Protein AF-A0A497SI23-F1 (afdb_monomer)

Structure (mmCIF, N/CA/C/O backbone):
data_AF-A0A497SI23-F1
#
_entry.id   AF-A0A497SI23-F1
#
loop_
_atom_site.group_PDB
_atom_site.id
_atom_site.type_symbol
_atom_site.label_atom_id
_atom_site.label_alt_id
_atom_site.label_comp_id
_atom_site.label_asym_id
_atom_site.label_entity_id
_atom_site.label_seq_id
_atom_site.pdbx_PDB_ins_code
_atom_site.Cartn_x
_atom_site.Cartn_y
_atom_site.Cartn_z
_atom_site.occupancy
_atom_site.B_iso_or_equiv
_atom_site.auth_seq_id
_atom_site.auth_comp_id
_atom_site.auth_asym_id
_atom_site.auth_atom_id
_atom_site.pdbx_PDB_model_num
ATOM 1 N N . MET A 1 1 ? -5.750 -12.991 4.368 1.00 56.44 1 MET A N 1
ATOM 2 C CA . MET A 1 1 ? -6.058 -11.860 5.271 1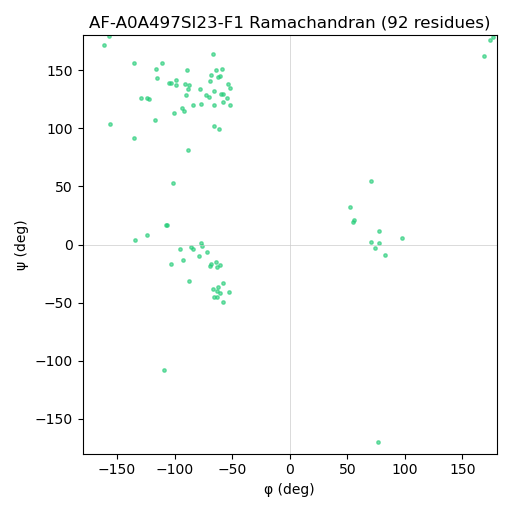.00 56.44 1 MET A CA 1
ATOM 3 C C . MET A 1 1 ? -7.347 -12.203 5.985 1.00 56.44 1 MET A C 1
ATOM 5 O O . MET A 1 1 ? -8.278 -12.619 5.312 1.00 56.44 1 MET A O 1
ATOM 9 N N . GLU A 1 2 ? -7.389 -12.112 7.312 1.00 47.88 2 GLU A N 1
ATOM 10 C CA . GLU A 1 2 ? -8.645 -12.304 8.042 1.00 47.88 2 GLU A CA 1
ATOM 11 C C . GLU A 1 2 ? -9.558 -11.089 7.819 1.00 47.88 2 GLU A C 1
ATOM 13 O O . GLU A 1 2 ? -9.112 -9.957 8.033 1.00 47.88 2 GLU A O 1
ATOM 18 N N . PRO A 1 3 ? -10.823 -11.286 7.407 1.00 51.16 3 PRO A N 1
ATOM 19 C CA . PRO A 1 3 ? -11.833 -10.242 7.479 1.00 51.16 3 PRO A CA 1
ATOM 20 C C . PRO A 1 3 ? -11.953 -9.802 8.938 1.00 51.16 3 PRO A C 1
ATOM 22 O O . PRO A 1 3 ? -12.206 -10.625 9.822 1.00 51.16 3 PRO A O 1
ATOM 25 N N . THR A 1 4 ? -11.752 -8.517 9.218 1.00 53.22 4 THR A N 1
ATOM 26 C CA . THR A 1 4 ? -11.911 -7.985 10.570 1.00 53.22 4 THR A CA 1
ATOM 27 C C . THR A 1 4 ? -13.381 -8.096 10.962 1.00 53.22 4 THR A C 1
ATOM 29 O O . THR A 1 4 ? -14.233 -7.311 10.551 1.00 53.22 4 THR A O 1
ATOM 32 N N . LYS A 1 5 ? -13.704 -9.106 11.770 1.00 49.25 5 LYS A N 1
ATOM 33 C CA . LYS A 1 5 ? -15.019 -9.255 12.391 1.00 49.25 5 LYS A CA 1
ATOM 34 C C . LYS A 1 5 ? -15.267 -8.035 13.299 1.00 49.25 5 LYS A C 1
ATOM 36 O O . LYS A 1 5 ? -14.765 -7.970 14.415 1.00 49.25 5 LYS A O 1
ATOM 41 N N . GLY A 1 6 ? -16.023 -7.057 12.799 1.00 57.78 6 GLY A N 1
ATOM 42 C CA . GLY A 1 6 ? -16.875 -6.169 13.596 1.00 57.78 6 GLY A CA 1
ATOM 43 C C . GLY A 1 6 ? -16.212 -5.127 14.505 1.00 57.78 6 GLY A C 1
ATOM 44 O O . GLY A 1 6 ? -16.590 -5.037 15.671 1.00 57.78 6 GLY A O 1
ATOM 45 N N . ARG A 1 7 ? -15.323 -4.264 13.996 1.00 64.31 7 ARG A N 1
ATOM 46 C CA . ARG A 1 7 ? -15.117 -2.947 14.636 1.00 64.31 7 ARG A CA 1
ATOM 47 C C . ARG A 1 7 ? -16.039 -1.922 13.985 1.00 64.31 7 ARG A C 1
ATOM 49 O O . ARG A 1 7 ? -15.909 -1.655 12.796 1.00 64.31 7 ARG A O 1
ATOM 56 N N . LYS A 1 8 ? -16.988 -1.388 14.761 1.00 84.69 8 LYS A N 1
ATOM 57 C CA . LYS A 1 8 ? -17.862 -0.290 14.329 1.00 84.69 8 LYS A CA 1
ATOM 58 C C . LYS A 1 8 ? -17.086 1.027 14.403 1.00 84.69 8 LYS A C 1
ATOM 60 O O . LYS A 1 8 ? -16.428 1.300 15.400 1.00 84.69 8 LYS A O 1
ATOM 65 N N . GLY A 1 9 ? -17.191 1.830 13.356 1.00 93.25 9 GLY A N 1
ATOM 66 C CA . GLY A 1 9 ? -16.516 3.115 13.195 1.00 93.25 9 GLY A CA 1
ATOM 67 C C . GLY A 1 9 ? -16.807 3.736 11.821 1.00 93.25 9 GLY A C 1
ATOM 68 O O . GLY A 1 9 ? -17.512 3.123 11.013 1.00 93.25 9 GLY A O 1
ATOM 69 N N . PRO A 1 10 ? -16.284 4.938 11.534 1.00 96.56 10 PRO A N 1
ATOM 70 C CA . PRO A 1 10 ? -16.609 5.684 10.315 1.00 96.56 10 PRO A CA 1
ATOM 71 C C . PRO A 1 10 ? -16.172 4.996 9.010 1.00 96.56 10 PRO A C 1
ATOM 73 O O . PRO A 1 10 ? -16.653 5.370 7.949 1.00 96.56 10 PRO A O 1
ATOM 76 N N . LEU A 1 11 ? -15.294 3.989 9.071 1.00 96.00 11 LEU A N 1
ATOM 77 C CA . LEU A 1 11 ? -14.841 3.203 7.917 1.00 96.00 11 LEU A CA 1
ATOM 78 C C . LEU A 1 11 ? -15.415 1.776 7.899 1.00 96.00 11 LEU A C 1
ATOM 80 O O . LEU A 1 11 ? -14.898 0.908 7.199 1.00 96.00 11 LEU A O 1
ATOM 84 N N . SER A 1 12 ? -16.477 1.508 8.665 1.00 94.75 12 SER A N 1
ATOM 85 C CA . SER A 1 12 ? -17.131 0.191 8.660 1.00 94.75 12 SER A CA 1
ATOM 86 C C . SER A 1 12 ? -17.642 -0.156 7.263 1.00 94.75 12 SER A C 1
ATOM 88 O O . SER A 1 12 ? -18.355 0.633 6.652 1.00 94.75 12 SER A O 1
ATOM 90 N N . GLY A 1 13 ? -17.301 -1.348 6.769 1.00 92.19 13 GLY A N 1
ATOM 91 C CA . GLY A 1 13 ? -17.683 -1.793 5.422 1.00 92.19 13 GLY A CA 1
ATOM 92 C C . GLY A 1 13 ? -16.842 -1.190 4.291 1.00 92.19 13 GLY A C 1
ATOM 93 O O . GLY A 1 13 ? -17.076 -1.512 3.131 1.00 92.19 13 GLY A O 1
ATOM 94 N N . VAL A 1 14 ? -15.846 -0.356 4.608 1.00 95.50 14 VAL A N 1
ATOM 95 C CA . VAL A 1 14 ? -14.931 0.220 3.619 1.00 95.50 14 VAL A CA 1
ATOM 96 C C . VAL A 1 14 ? -13.718 -0.690 3.444 1.00 95.50 14 VAL A C 1
ATOM 98 O O . VAL A 1 14 ? -13.040 -1.051 4.413 1.00 95.50 14 VAL A O 1
ATOM 101 N N . TYR A 1 15 ? -13.420 -1.030 2.192 1.00 95.94 15 TYR A N 1
ATOM 102 C CA . TYR A 1 15 ? -12.192 -1.719 1.814 1.00 95.94 15 TYR A CA 1
ATOM 103 C C . TYR A 1 15 ? -11.074 -0.719 1.534 1.00 95.94 15 TYR A C 1
ATOM 105 O O . TYR A 1 15 ? -11.275 0.271 0.833 1.00 95.94 15 TYR A O 1
ATOM 113 N N . VAL A 1 16 ? -9.887 -0.988 2.074 1.00 96.88 16 VAL A N 1
ATOM 114 C CA . VAL A 1 16 ? -8.712 -0.126 1.925 1.00 96.88 16 VAL A CA 1
ATOM 115 C C . VAL A 1 16 ? -7.524 -0.960 1.465 1.00 96.88 16 VAL A C 1
ATOM 117 O O . VAL A 1 16 ? -7.154 -1.955 2.092 1.00 96.88 16 VAL A O 1
ATOM 120 N N . SER A 1 17 ? -6.900 -0.548 0.370 1.00 97.75 17 SER A N 1
ATOM 121 C CA . SER A 1 17 ? -5.586 -1.035 -0.038 1.00 97.75 17 SER A CA 1
ATOM 122 C C . SER A 1 17 ? -4.483 -0.171 0.578 1.00 97.75 17 SER A C 1
ATOM 124 O O . SER A 1 17 ? -4.683 1.018 0.823 1.00 97.75 17 SER A O 1
ATOM 126 N N . VAL A 1 18 ? -3.311 -0.751 0.835 1.00 98.50 18 VAL A N 1
ATOM 127 C CA . VAL A 1 18 ? -2.209 -0.066 1.532 1.00 98.50 18 VAL A CA 1
ATOM 128 C C . VAL A 1 18 ? -0.946 -0.086 0.673 1.00 98.50 18 VAL A C 1
ATOM 130 O O . VAL A 1 18 ? -0.495 -1.163 0.290 1.00 98.50 18 VAL A O 1
ATOM 133 N N . LYS A 1 19 ? -0.342 1.080 0.408 1.00 98.38 19 LYS A N 1
ATOM 134 C CA . LYS A 1 19 ? 0.946 1.180 -0.306 1.00 98.38 19 LYS A CA 1
ATOM 135 C C . LYS A 1 19 ? 1.990 0.273 0.340 1.00 98.38 19 LYS A C 1
ATOM 137 O O . LYS A 1 19 ? 2.094 0.229 1.566 1.00 98.38 19 LYS A O 1
ATOM 142 N N . ASP A 1 20 ? 2.744 -0.478 -0.460 1.00 98.31 20 ASP A N 1
ATOM 143 C CA . ASP A 1 20 ? 3.502 -1.625 0.048 1.00 98.31 20 ASP A CA 1
ATOM 144 C C . ASP A 1 20 ? 4.604 -1.281 1.080 1.00 98.31 20 ASP A C 1
ATOM 146 O O . ASP A 1 20 ? 4.972 -2.125 1.896 1.00 98.31 20 ASP A O 1
ATOM 150 N N . CYS A 1 21 ? 5.048 -0.022 1.141 1.00 98.00 21 CYS A N 1
ATOM 151 C CA . CYS A 1 21 ? 6.033 0.485 2.104 1.00 98.00 21 CYS A CA 1
ATOM 152 C C . CYS A 1 21 ? 5.427 0.756 3.491 1.00 98.00 21 CYS A C 1
ATOM 154 O O . CYS A 1 21 ? 6.151 0.980 4.459 1.00 98.00 21 CYS 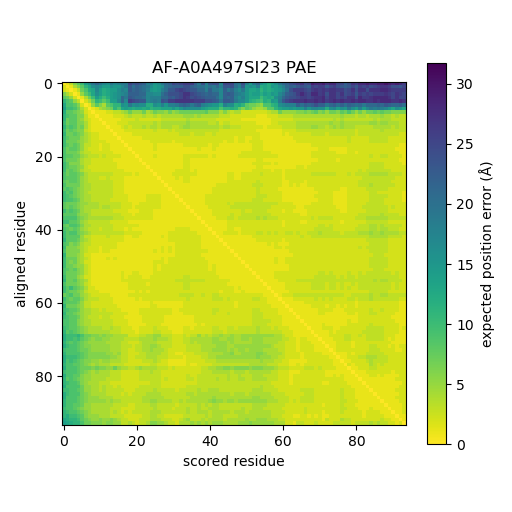A O 1
ATOM 156 N N . ILE A 1 22 ? 4.100 0.715 3.614 1.00 98.69 22 ILE A N 1
ATOM 157 C CA . ILE A 1 22 ? 3.389 0.879 4.876 1.00 98.69 22 ILE A CA 1
ATOM 158 C C . ILE A 1 22 ? 3.148 -0.511 5.478 1.00 98.69 22 ILE A C 1
ATOM 160 O O . ILE A 1 22 ? 2.440 -1.350 4.914 1.00 98.69 22 ILE A O 1
ATOM 164 N N . CYS A 1 23 ? 3.738 -0.744 6.651 1.00 98.62 23 CYS A N 1
ATOM 165 C CA . CYS A 1 23 ? 3.683 -2.030 7.338 1.00 98.62 23 CYS A CA 1
ATOM 166 C C . CYS A 1 23 ? 2.264 -2.396 7.790 1.00 98.62 23 CYS A C 1
ATOM 168 O O . CYS A 1 23 ? 1.581 -1.618 8.463 1.00 98.62 23 CYS A O 1
ATOM 170 N N . VAL A 1 24 ? 1.867 -3.629 7.486 1.00 98.38 24 VAL A N 1
ATOM 171 C CA . VAL A 1 24 ? 0.666 -4.283 8.014 1.00 98.38 24 VAL A CA 1
ATOM 172 C C . VAL A 1 24 ? 1.122 -5.569 8.701 1.00 98.38 24 VAL A C 1
ATOM 174 O O . VAL A 1 24 ? 1.788 -6.398 8.079 1.00 98.38 24 VAL A O 1
ATOM 177 N N . LYS A 1 25 ? 0.771 -5.752 9.976 1.00 98.19 25 LYS A N 1
ATOM 178 C CA . LYS A 1 25 ? 1.228 -6.883 10.792 1.00 98.19 25 LYS A CA 1
ATOM 179 C C . LYS A 1 25 ? 0.909 -8.216 10.110 1.00 98.19 25 LYS A C 1
ATOM 181 O O . LYS A 1 25 ? -0.243 -8.479 9.770 1.00 98.19 25 LYS A O 1
ATOM 186 N N . GLY A 1 26 ? 1.927 -9.061 9.941 1.00 97.44 26 GLY A N 1
ATOM 187 C CA . GLY A 1 26 ? 1.813 -10.405 9.358 1.00 97.44 26 GLY A CA 1
ATOM 188 C C . GLY A 1 26 ? 1.608 -10.456 7.836 1.00 97.44 26 GLY A C 1
ATOM 189 O O . GLY A 1 26 ? 1.599 -11.545 7.256 1.00 97.44 26 GLY A O 1
ATOM 190 N N . VAL A 1 27 ? 1.479 -9.309 7.167 1.00 97.69 27 VAL A N 1
ATOM 191 C CA . VAL A 1 27 ? 1.310 -9.196 5.712 1.00 97.69 27 VAL A CA 1
ATOM 192 C C . VAL A 1 27 ? 2.626 -8.734 5.099 1.00 97.69 27 VAL A C 1
ATOM 194 O O . VAL A 1 27 ? 3.283 -7.854 5.648 1.00 97.69 27 VAL A O 1
ATOM 197 N N . GLN A 1 28 ? 3.008 -9.310 3.957 1.00 97.94 28 GLN A N 1
ATOM 198 C CA . GLN A 1 28 ? 4.249 -8.928 3.287 1.00 97.94 28 GLN A CA 1
ATOM 199 C C . GLN A 1 28 ? 4.320 -7.412 3.052 1.00 97.94 28 GLN A C 1
ATOM 201 O O . GLN A 1 28 ? 3.319 -6.777 2.714 1.00 97.94 28 GLN A O 1
ATOM 206 N N . SER A 1 29 ? 5.491 -6.830 3.291 1.00 98.12 29 SER A N 1
ATOM 207 C CA . SER A 1 29 ? 5.780 -5.423 3.008 1.00 98.12 29 SER A CA 1
ATOM 208 C C . SER A 1 29 ? 7.146 -5.333 2.343 1.00 98.12 29 SER A C 1
ATOM 210 O O . SER A 1 29 ? 8.160 -5.277 3.026 1.00 98.12 29 SER A O 1
ATOM 212 N N . ALA A 1 30 ? 7.167 -5.379 1.014 1.00 98.25 30 ALA A N 1
ATOM 213 C CA . ALA A 1 30 ? 8.396 -5.496 0.233 1.00 98.25 30 ALA A CA 1
ATOM 214 C C . ALA A 1 30 ? 8.936 -4.136 -0.252 1.00 98.25 30 ALA A C 1
ATOM 216 O O . ALA A 1 30 ? 9.992 -4.062 -0.869 1.00 98.25 30 ALA A O 1
ATOM 217 N N . ALA A 1 31 ? 8.211 -3.044 0.010 1.00 98.06 31 ALA A N 1
ATOM 218 C CA . ALA A 1 31 ? 8.513 -1.715 -0.519 1.00 98.06 31 ALA A CA 1
ATOM 219 C C . ALA A 1 31 ? 8.688 -1.702 -2.055 1.00 98.06 31 ALA A C 1
ATOM 221 O O . ALA A 1 31 ? 9.490 -0.938 -2.581 1.00 98.06 31 ALA A O 1
ATOM 222 N N . GLY A 1 32 ? 7.960 -2.569 -2.769 1.00 97.56 32 GLY A N 1
ATOM 223 C CA . GLY A 1 32 ? 8.120 -2.743 -4.216 1.00 97.56 32 GLY A CA 1
ATOM 224 C C . GLY A 1 32 ? 9.427 -3.423 -4.646 1.00 97.56 32 GLY A C 1
ATOM 225 O O . GLY A 1 32 ? 9.611 -3.587 -5.844 1.00 97.56 32 GLY A O 1
ATOM 226 N N . SER A 1 33 ? 10.299 -3.845 -3.717 1.00 98.12 33 SER A N 1
ATOM 227 C CA . SER A 1 33 ? 11.615 -4.428 -4.006 1.00 98.12 33 SER A CA 1
ATOM 228 C C . SER A 1 33 ? 11.749 -5.885 -3.578 1.00 98.12 33 SER A C 1
ATOM 230 O O . SER A 1 33 ? 11.300 -6.290 -2.503 1.00 98.12 33 SE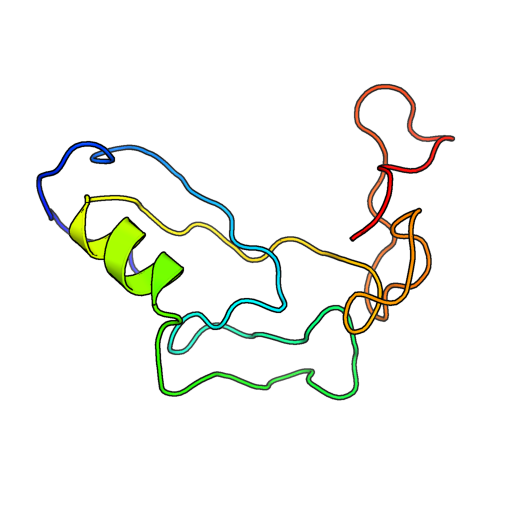R A O 1
ATOM 232 N N . ARG A 1 34 ? 12.463 -6.678 -4.384 1.00 97.94 34 ARG A N 1
ATOM 233 C CA . ARG A 1 34 ? 12.765 -8.081 -4.053 1.00 97.94 34 ARG A CA 1
ATOM 234 C C . ARG A 1 34 ? 13.723 -8.247 -2.877 1.00 97.94 34 ARG A C 1
ATOM 236 O O . ARG A 1 34 ? 13.752 -9.314 -2.275 1.00 97.94 34 ARG A O 1
ATOM 243 N N . ILE A 1 35 ? 14.448 -7.196 -2.4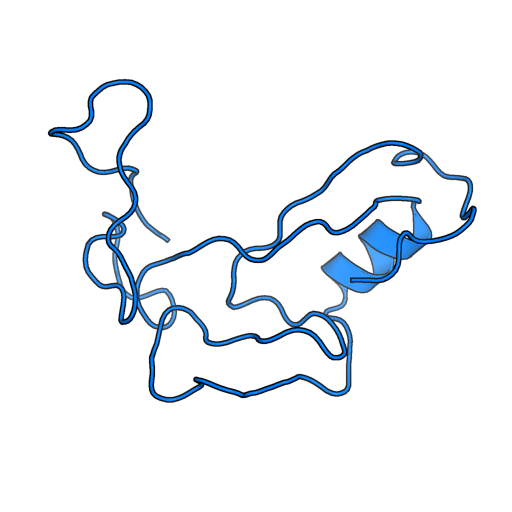86 1.00 98.25 35 ILE A N 1
ATOM 244 C CA . ILE A 1 35 ? 15.306 -7.213 -1.288 1.00 98.25 35 ILE A CA 1
ATOM 245 C C . ILE A 1 35 ? 14.495 -7.537 -0.022 1.00 98.25 35 ILE A C 1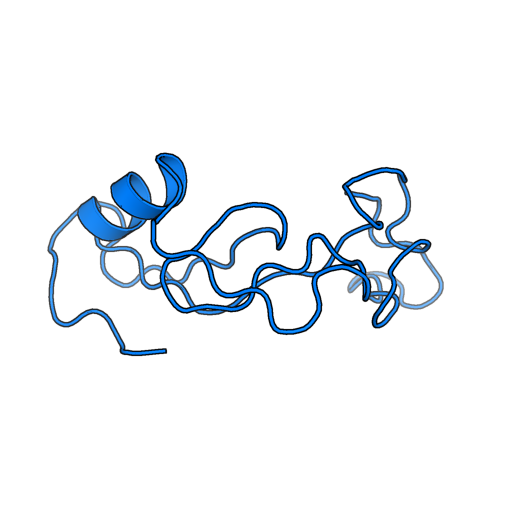
ATOM 247 O O . ILE A 1 35 ? 15.006 -8.179 0.893 1.00 98.25 35 ILE A O 1
ATOM 251 N N . LEU A 1 36 ? 13.229 -7.111 0.030 1.00 98.25 36 LEU A N 1
ATOM 252 C CA . LEU A 1 36 ? 12.319 -7.347 1.153 1.00 98.25 36 LEU A CA 1
ATOM 253 C C . LEU A 1 36 ? 11.243 -8.401 0.835 1.00 98.25 36 LEU A C 1
ATOM 255 O O . LEU A 1 36 ? 10.231 -8.493 1.538 1.00 98.25 36 LEU A O 1
ATOM 259 N N . GLU A 1 37 ? 11.430 -9.206 -0.213 1.00 97.94 37 GLU A N 1
ATOM 260 C CA . GLU A 1 37 ? 10.523 -10.312 -0.515 1.00 97.94 37 GLU A CA 1
ATOM 261 C C . GLU A 1 37 ? 10.452 -11.280 0.681 1.00 97.94 37 GLU A C 1
ATOM 263 O O . GLU A 1 37 ? 11.461 -11.670 1.265 1.00 97.94 37 GLU A O 1
ATOM 268 N N . GLY A 1 38 ? 9.235 -11.620 1.114 1.00 97.69 38 GLY A N 1
ATOM 269 C CA . GLY A 1 38 ? 9.000 -12.433 2.309 1.00 97.69 38 GLY A CA 1
ATOM 270 C C . GLY A 1 38 ? 9.026 -11.682 3.648 1.00 97.69 38 GLY A C 1
ATOM 271 O O . GLY A 1 38 ? 8.602 -12.259 4.654 1.00 97.69 38 GLY A O 1
ATOM 272 N N . TYR A 1 39 ? 9.430 -10.405 3.702 1.00 98.38 39 TYR A N 1
ATOM 273 C CA . TYR A 1 39 ? 9.412 -9.640 4.954 1.00 98.38 39 TYR A CA 1
ATOM 274 C C . TYR A 1 39 ? 7.980 -9.420 5.457 1.00 98.38 39 TYR A C 1
ATOM 276 O O . TYR A 1 39 ? 7.152 -8.790 4.795 1.00 98.38 39 TYR A O 1
ATOM 284 N N . ARG A 1 40 ? 7.689 -9.919 6.664 1.00 98.31 40 ARG A N 1
ATOM 285 C CA . ARG A 1 40 ? 6.391 -9.787 7.344 1.00 98.31 40 ARG A CA 1
ATOM 286 C C . ARG A 1 40 ? 6.567 -8.998 8.645 1.00 98.31 40 ARG A C 1
ATOM 288 O O . ARG A 1 40 ? 7.099 -9.550 9.609 1.00 98.31 40 ARG A O 1
ATOM 295 N N . PRO A 1 41 ? 6.108 -7.736 8.712 1.00 97.88 41 PRO A N 1
ATOM 296 C CA . PRO A 1 41 ? 6.235 -6.912 9.907 1.00 97.88 41 PRO A CA 1
ATOM 297 C C . PRO A 1 41 ? 5.524 -7.525 11.117 1.00 97.88 41 PRO A C 1
ATOM 299 O O . PRO A 1 41 ? 4.429 -8.085 11.006 1.00 97.88 41 PRO A O 1
ATOM 302 N N . THR A 1 42 ? 6.103 -7.345 12.302 1.00 98.12 42 THR A N 1
ATOM 303 C CA . THR A 1 42 ? 5.502 -7.750 13.587 1.00 98.12 42 THR A CA 1
ATOM 304 C C . THR A 1 42 ? 4.530 -6.706 14.150 1.00 98.12 42 THR A C 1
ATOM 306 O O . THR A 1 42 ? 3.860 -6.961 15.156 1.00 98.12 42 THR A O 1
ATOM 309 N N . PHE A 1 43 ? 4.395 -5.559 13.480 1.00 98.19 43 PHE A N 1
ATOM 310 C CA . PHE A 1 43 ? 3.575 -4.421 13.887 1.00 98.19 43 PHE A CA 1
ATOM 311 C C . PHE A 1 43 ? 2.751 -3.857 12.720 1.00 98.19 43 PHE A C 1
ATOM 313 O O . PHE A 1 43 ? 3.101 -4.011 11.551 1.00 98.19 43 PHE A O 1
ATOM 320 N N . ASP A 1 44 ? 1.649 -3.187 13.057 1.00 98.50 44 ASP A N 1
ATOM 321 C CA . ASP A 1 44 ? 0.927 -2.317 12.127 1.00 98.50 44 ASP A CA 1
ATOM 322 C C . ASP A 1 44 ? 1.537 -0.914 12.180 1.00 98.50 44 ASP A C 1
ATOM 324 O O . ASP A 1 44 ? 1.770 -0.379 13.267 1.00 98.50 44 ASP A O 1
ATOM 328 N N . ALA A 1 45 ? 1.731 -0.276 11.025 1.00 98.69 45 ALA A N 1
ATOM 329 C CA . ALA A 1 45 ? 2.015 1.154 10.984 1.00 98.69 45 ALA A CA 1
ATOM 330 C C . ALA A 1 45 ? 0.870 1.946 11.645 1.00 98.69 45 ALA A C 1
ATOM 332 O O . ALA A 1 45 ? -0.296 1.545 11.592 1.00 98.69 45 ALA A O 1
ATOM 333 N N . THR A 1 46 ? 1.172 3.112 12.222 1.00 98.75 46 THR A N 1
ATOM 334 C CA . THR A 1 46 ? 0.182 3.930 12.950 1.00 98.75 46 THR A CA 1
ATOM 335 C C . THR A 1 46 ? -1.081 4.216 12.132 1.00 98.75 46 THR A C 1
ATOM 337 O O . THR A 1 46 ? -2.185 4.131 12.666 1.00 98.75 46 THR A O 1
ATOM 340 N N . VAL A 1 47 ? -0.941 4.515 10.837 1.00 98.44 47 VAL A N 1
ATOM 341 C CA . VAL A 1 47 ? -2.081 4.771 9.936 1.00 98.44 47 VAL A CA 1
ATOM 342 C C . VAL A 1 47 ? -2.934 3.523 9.701 1.00 98.44 47 VAL A C 1
ATOM 344 O O . VAL A 1 47 ? -4.158 3.611 9.718 1.00 98.44 47 VAL A O 1
ATOM 347 N N . VAL A 1 48 ? -2.307 2.348 9.582 1.00 98.31 48 VAL A N 1
ATOM 348 C CA . VAL A 1 48 ? -3.000 1.059 9.433 1.00 98.31 48 VAL A CA 1
ATOM 349 C C . VAL A 1 48 ? -3.773 0.730 10.703 1.00 98.31 48 VAL A C 1
ATOM 351 O O . VAL A 1 48 ? -4.945 0.365 10.633 1.00 98.31 48 VAL A O 1
ATOM 354 N N . ARG A 1 49 ? -3.147 0.910 11.871 1.00 97.81 49 ARG A N 1
ATOM 355 C CA . ARG A 1 49 ? -3.806 0.715 13.164 1.00 97.81 49 ARG A CA 1
ATOM 356 C C . ARG A 1 49 ? -5.040 1.612 13.296 1.00 97.81 49 ARG A C 1
ATOM 358 O O . ARG A 1 49 ? -6.115 1.101 13.594 1.00 97.81 49 ARG A O 1
ATOM 365 N N . LYS A 1 50 ? -4.910 2.913 13.006 1.00 97.56 50 LYS A N 1
ATOM 366 C CA . LYS A 1 50 ? -6.030 3.872 13.041 1.00 97.56 50 LYS A CA 1
ATOM 367 C C . LYS A 1 50 ? -7.150 3.499 12.063 1.00 97.56 50 LYS A C 1
ATOM 369 O O . LYS A 1 50 ? -8.317 3.554 12.432 1.00 97.56 50 LYS A O 1
ATOM 374 N N . ALA A 1 51 ? -6.814 3.072 10.844 1.00 97.12 51 ALA A N 1
ATOM 375 C CA . ALA A 1 51 ? -7.806 2.631 9.862 1.00 97.12 51 ALA A CA 1
ATOM 376 C C . ALA A 1 51 ? -8.578 1.389 10.346 1.00 97.12 51 ALA A C 1
ATOM 378 O O . ALA A 1 51 ? -9.808 1.364 10.289 1.00 97.12 51 ALA A O 1
ATOM 379 N N . LYS A 1 52 ? -7.876 0.389 10.896 1.00 95.75 52 LYS A N 1
ATOM 380 C CA . LYS A 1 52 ? -8.492 -0.809 11.496 1.00 95.75 52 LYS A CA 1
ATOM 381 C C . LYS A 1 52 ? -9.356 -0.469 12.717 1.00 95.75 52 LYS A C 1
ATOM 383 O O . LYS A 1 52 ? -10.419 -1.054 12.898 1.00 95.75 52 LYS A O 1
ATOM 388 N N . GLU A 1 53 ? -8.916 0.457 13.571 1.00 96.06 53 GLU A N 1
ATOM 389 C CA . GLU A 1 53 ? -9.698 0.976 14.708 1.00 96.06 53 GLU A CA 1
ATOM 390 C C . GLU A 1 53 ? -10.976 1.689 14.248 1.00 96.06 53 GLU A C 1
ATOM 392 O O . GLU A 1 53 ? -12.019 1.513 14.870 1.00 96.06 53 GLU A O 1
ATOM 397 N N . ALA A 1 54 ? -10.927 2.405 13.122 1.00 96.50 54 ALA A N 1
ATOM 398 C CA . ALA A 1 54 ? -12.081 3.053 12.503 1.00 96.50 54 ALA A CA 1
ATOM 399 C C . ALA A 1 54 ? -13.025 2.092 11.748 1.00 96.50 54 ALA A C 1
ATOM 401 O O . ALA A 1 54 ? -14.043 2.544 11.225 1.00 96.50 54 ALA A O 1
ATOM 402 N N . GLY A 1 55 ? -12.717 0.791 11.687 1.00 95.81 55 GLY A N 1
ATOM 403 C CA . GLY A 1 55 ? -13.569 -0.236 11.075 1.00 95.81 55 GLY A CA 1
ATOM 404 C C . GLY A 1 55 ? -13.218 -0.626 9.635 1.00 95.81 55 GLY A C 1
ATOM 405 O O . GLY A 1 55 ? -13.940 -1.428 9.043 1.00 95.81 55 GLY A O 1
ATOM 406 N N . ALA A 1 56 ? -12.119 -0.112 9.073 1.00 96.56 56 ALA A N 1
ATOM 407 C CA . ALA A 1 56 ? -11.705 -0.450 7.712 1.00 96.56 56 ALA A CA 1
ATOM 408 C C . ALA A 1 56 ? -11.243 -1.912 7.585 1.00 96.56 56 ALA A C 1
ATOM 410 O O . ALA A 1 56 ? -10.593 -2.466 8.480 1.00 96.56 56 ALA A O 1
ATOM 411 N N . SER A 1 57 ? -11.512 -2.511 6.425 1.00 95.00 57 SER A N 1
ATOM 412 C CA . SER A 1 57 ? -10.997 -3.825 6.030 1.00 95.00 57 SER A CA 1
ATOM 413 C C . SER A 1 57 ? -9.814 -3.661 5.078 1.00 95.00 57 SER A C 1
ATOM 415 O O . SER A 1 57 ? -9.979 -3.192 3.953 1.00 95.00 57 SER A O 1
ATOM 417 N N . ILE A 1 58 ? -8.612 -4.051 5.515 1.00 96.50 58 ILE A N 1
ATOM 418 C CA . ILE A 1 58 ? -7.423 -4.020 4.652 1.00 96.50 58 ILE A CA 1
ATOM 419 C C . ILE A 1 58 ? -7.470 -5.210 3.689 1.00 96.50 58 ILE A C 1
ATOM 421 O O . ILE A 1 58 ? -7.492 -6.350 4.149 1.00 96.50 58 ILE A O 1
ATOM 425 N N . ILE A 1 59 ? -7.474 -4.948 2.379 1.00 96.25 59 ILE A N 1
ATOM 426 C CA . ILE A 1 59 ? -7.657 -5.991 1.347 1.00 96.25 59 ILE A CA 1
ATOM 427 C C . ILE A 1 59 ? -6.374 -6.417 0.637 1.00 96.25 59 ILE A C 1
ATOM 429 O O . ILE A 1 59 ? -6.345 -7.467 0.003 1.00 96.25 59 ILE A O 1
ATOM 433 N N . GLY A 1 60 ? -5.307 -5.626 0.727 1.00 95.69 60 GLY A N 1
ATOM 434 C CA . GLY A 1 60 ? -4.090 -5.915 -0.018 1.00 95.69 60 GLY A CA 1
ATOM 435 C C . GLY A 1 60 ? -3.036 -4.828 0.089 1.00 95.69 60 GLY A C 1
ATOM 436 O O . GLY A 1 60 ? -3.255 -3.772 0.6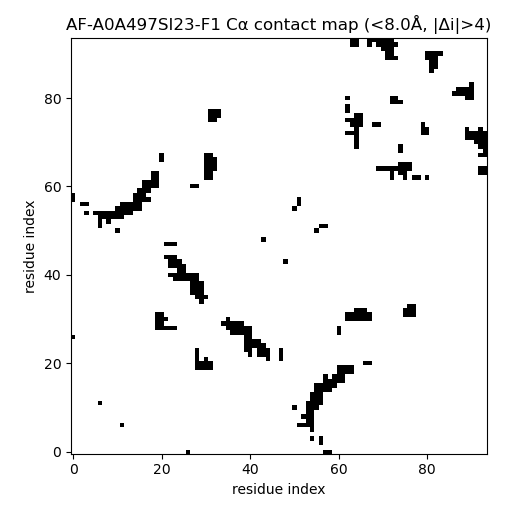95 1.00 95.69 60 GLY A O 1
ATOM 437 N N . LYS A 1 61 ? -1.888 -5.116 -0.522 1.00 97.94 61 LYS A N 1
ATOM 438 C CA . LYS A 1 61 ? -0.789 -4.173 -0.707 1.00 97.94 61 LYS A CA 1
ATOM 439 C C . LYS A 1 61 ? -0.795 -3.683 -2.153 1.00 97.94 61 LYS A C 1
ATOM 441 O O . LYS A 1 61 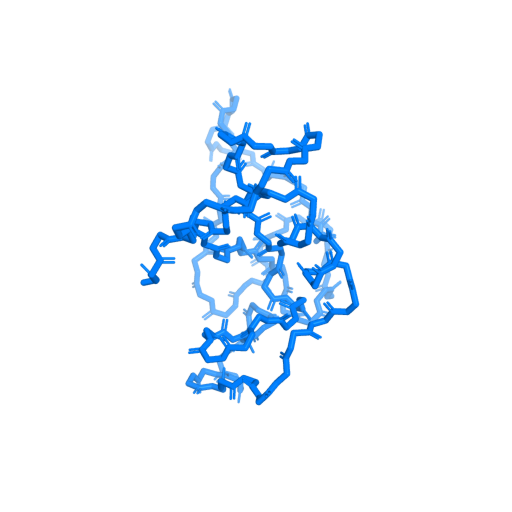? -1.031 -4.487 -3.050 1.00 97.94 61 LYS A O 1
ATOM 446 N N . THR A 1 62 ? -0.561 -2.395 -2.382 1.00 97.56 62 THR A N 1
ATOM 447 C CA . THR A 1 62 ? -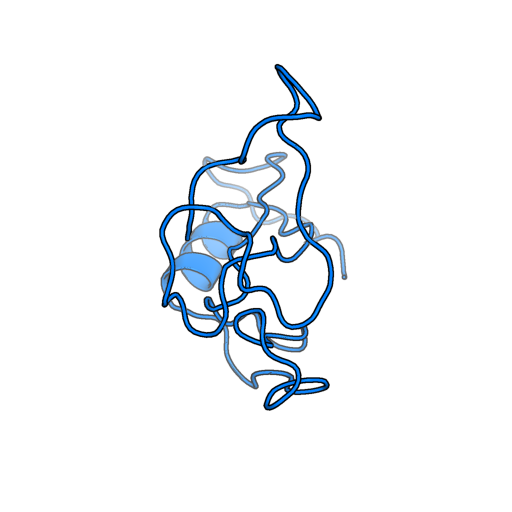0.421 -1.847 -3.740 1.00 97.56 62 THR A CA 1
ATOM 448 C C . THR A 1 62 ? 1.040 -1.700 -4.108 1.00 97.56 62 THR A C 1
ATOM 450 O O . THR A 1 62 ? 1.864 -1.321 -3.271 1.00 97.56 62 THR A O 1
ATOM 453 N N . ASN A 1 63 ? 1.338 -1.994 -5.370 1.00 96.75 63 ASN A N 1
ATOM 454 C CA . ASN A 1 63 ? 2.679 -1.869 -5.905 1.00 96.75 63 ASN A CA 1
ATOM 455 C C . ASN A 1 63 ? 3.153 -0.403 -5.957 1.00 96.75 63 ASN A C 1
ATOM 457 O O . ASN A 1 63 ? 2.353 0.522 -5.816 1.00 96.75 63 ASN A O 1
ATOM 461 N N . GLN A 1 64 ? 4.458 -0.212 -6.121 1.00 97.62 64 GLN A N 1
ATOM 462 C CA . GLN A 1 64 ? 5.144 1.079 -6.171 1.00 97.62 64 GLN A CA 1
ATOM 463 C C . GLN A 1 64 ? 6.530 0.916 -6.812 1.00 97.62 64 GLN A C 1
ATOM 465 O O . GLN A 1 64 ? 7.005 -0.209 -6.989 1.00 97.62 64 GLN A O 1
ATOM 470 N N . ASP A 1 65 ? 7.194 2.041 -7.082 1.00 98.31 65 ASP A N 1
ATOM 471 C CA . ASP A 1 65 ? 8.633 2.062 -7.349 1.00 98.31 65 ASP A CA 1
ATOM 472 C C . ASP A 1 65 ? 9.431 1.580 -6.120 1.00 98.31 65 ASP A C 1
ATOM 474 O O . ASP A 1 65 ? 9.052 1.863 -4.978 1.00 98.31 65 ASP A O 1
ATOM 478 N N . GLU A 1 66 ? 10.537 0.869 -6.343 1.00 98.12 66 GLU A N 1
ATOM 479 C CA . GLU A 1 66 ? 11.390 0.304 -5.298 1.00 98.12 66 GLU A CA 1
ATOM 480 C C . GLU A 1 66 ? 11.784 1.379 -4.283 1.00 98.12 66 GLU A C 1
ATOM 482 O O . GLU A 1 66 ? 12.379 2.405 -4.618 1.00 98.12 66 GLU A O 1
ATOM 487 N N . PHE A 1 67 ? 11.412 1.143 -3.024 1.00 98.00 67 PHE A N 1
ATOM 488 C CA . PHE A 1 67 ? 11.638 2.051 -1.897 1.00 98.00 67 PHE A CA 1
ATOM 489 C C . PHE A 1 67 ? 11.098 3.480 -2.097 1.00 98.00 67 PHE A C 1
ATOM 491 O O . PHE A 1 67 ? 11.489 4.397 -1.378 1.00 98.00 67 PHE A O 1
ATOM 498 N N . GLY A 1 68 ? 10.167 3.675 -3.032 1.00 97.38 68 GLY A N 1
ATOM 499 C CA . GLY A 1 68 ? 9.623 4.983 -3.390 1.00 97.38 68 GLY A CA 1
ATOM 500 C C . GLY A 1 68 ? 10.541 5.830 -4.277 1.00 97.38 68 GLY A C 1
ATOM 501 O O . GLY A 1 68 ? 10.278 7.017 -4.466 1.00 97.38 68 GLY A O 1
ATOM 502 N N . PHE A 1 69 ? 11.610 5.254 -4.833 1.00 97.44 69 PHE A N 1
ATOM 503 C CA . PHE A 1 69 ? 12.504 5.950 -5.758 1.00 97.44 69 PHE A CA 1
ATOM 504 C C . PHE A 1 69 ? 12.007 5.818 -7.202 1.00 97.44 69 PHE A C 1
ATOM 506 O O . PHE A 1 69 ? 12.480 4.988 -7.980 1.00 97.44 69 PHE A O 1
ATOM 513 N N . GLY A 1 70 ? 11.042 6.667 -7.556 1.00 96.38 70 GLY A N 1
ATOM 514 C CA . GLY A 1 70 ? 10.517 6.813 -8.912 1.00 96.38 70 GLY A CA 1
ATOM 515 C C . GLY A 1 70 ? 9.235 7.648 -8.957 1.00 96.38 70 GLY A C 1
ATOM 516 O O . GLY A 1 70 ? 8.587 7.875 -7.938 1.00 96.38 70 GLY A O 1
ATOM 517 N N . THR A 1 71 ? 8.881 8.139 -10.147 1.00 96.00 71 THR A N 1
ATOM 518 C CA . THR A 1 71 ? 7.684 8.977 -10.381 1.00 96.00 71 THR A CA 1
ATOM 519 C C . THR A 1 71 ? 6.746 8.403 -11.441 1.00 96.00 71 THR A C 1
ATOM 521 O O . THR A 1 71 ? 5.789 9.068 -11.833 1.00 96.00 71 THR A O 1
ATOM 524 N N . PHE A 1 72 ? 6.998 7.172 -11.902 1.00 96.44 72 PHE A N 1
ATOM 525 C CA . PHE A 1 72 ? 6.239 6.542 -12.986 1.00 96.44 72 PHE A CA 1
ATOM 526 C C . PHE A 1 72 ? 5.829 5.080 -12.724 1.00 96.44 72 PHE A C 1
ATOM 528 O O . PHE A 1 72 ? 5.219 4.475 -13.610 1.00 96.44 72 PHE A O 1
ATOM 535 N N . SER A 1 73 ? 6.099 4.513 -11.537 1.00 95.25 73 SER A N 1
ATOM 536 C CA . SER A 1 73 ? 5.817 3.105 -11.192 1.00 95.25 73 SER A CA 1
ATOM 537 C C . SER A 1 73 ? 6.449 2.098 -12.156 1.00 95.25 73 SER A C 1
ATOM 539 O O . SER A 1 73 ? 6.001 0.961 -12.263 1.00 95.25 73 SER A O 1
ATOM 541 N N . THR A 1 74 ? 7.484 2.509 -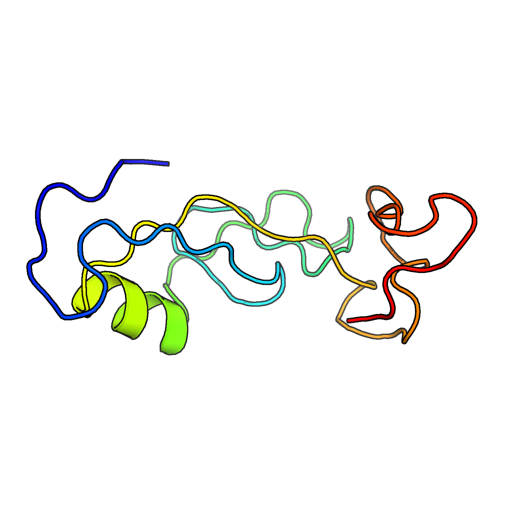12.884 1.00 95.88 74 THR A N 1
ATOM 542 C CA . THR A 1 74 ? 8.215 1.665 -13.835 1.00 95.88 74 THR A CA 1
ATOM 543 C C . THR A 1 74 ? 9.424 0.999 -13.191 1.00 95.88 74 THR A C 1
ATOM 545 O O . THR A 1 74 ? 9.981 0.077 -13.776 1.00 95.88 74 THR A O 1
ATOM 548 N N . ASN A 1 75 ? 9.836 1.446 -12.003 1.00 95.75 75 ASN A N 1
ATOM 549 C CA . ASN A 1 75 ? 10.969 0.910 -11.259 1.00 95.75 75 ASN A CA 1
ATOM 550 C C . ASN A 1 75 ? 10.492 -0.025 -10.139 1.00 95.75 75 ASN A C 1
ATOM 552 O O . ASN A 1 75 ? 10.813 0.187 -8.978 1.00 95.75 75 ASN A O 1
ATOM 556 N N . SER A 1 76 ? 9.665 -1.023 -10.454 1.00 95.62 76 SER A N 1
ATOM 557 C CA . SER A 1 76 ? 9.220 -2.029 -9.481 1.00 95.62 76 SER A CA 1
ATOM 558 C C . SER A 1 76 ? 10.049 -3.306 -9.612 1.00 95.62 76 SER A C 1
ATOM 560 O O . SER A 1 76 ? 10.259 -3.795 -10.719 1.00 95.62 76 SER A O 1
ATOM 562 N N . GLY A 1 77 ? 10.448 -3.900 -8.486 1.00 96.69 77 GLY A N 1
ATOM 563 C CA . GLY A 1 77 ? 11.058 -5.232 -8.434 1.00 96.69 77 GLY A CA 1
ATOM 564 C C . GLY A 1 77 ? 10.073 -6.379 -8.716 1.00 96.69 77 GLY A C 1
ATOM 565 O O . GLY A 1 77 ? 10.488 -7.538 -8.818 1.00 96.69 77 GLY A O 1
ATOM 566 N N . PHE A 1 78 ? 8.776 -6.076 -8.842 1.00 95.69 78 PHE A N 1
ATOM 567 C CA . PHE A 1 78 ? 7.714 -7.028 -9.172 1.00 95.69 78 PHE A CA 1
ATOM 568 C C . PHE A 1 78 ? 7.185 -6.794 -10.597 1.00 95.69 78 PHE A C 1
ATOM 570 O O . PHE A 1 78 ? 7.871 -7.126 -11.559 1.00 95.69 78 PHE A O 1
ATOM 577 N N . GLU A 1 79 ? 5.976 -6.252 -10.751 1.00 94.75 79 GLU A N 1
ATOM 578 C CA . GLU A 1 79 ? 5.331 -6.012 -12.051 1.00 94.75 79 GLU A CA 1
ATOM 579 C C . GLU A 1 79 ? 5.112 -4.515 -12.280 1.00 94.75 79 GLU A C 1
ATOM 581 O O . GLU A 1 79 ? 4.897 -3.775 -11.331 1.00 94.75 79 GLU A O 1
ATOM 586 N N . ILE A 1 80 ? 5.098 -4.039 -13.524 1.00 96.38 80 ILE A N 1
ATOM 587 C CA . ILE A 1 80 ? 4.770 -2.632 -13.809 1.00 96.38 80 ILE A CA 1
ATOM 588 C C . ILE A 1 80 ? 3.237 -2.484 -13.872 1.00 96.38 80 ILE A C 1
ATOM 590 O O . ILE A 1 80 ? 2.607 -3.141 -14.709 1.00 96.38 80 ILE A O 1
ATOM 594 N N . PRO A 1 81 ? 2.601 -1.654 -13.018 1.00 96.19 81 PRO A N 1
ATOM 595 C CA . PRO A 1 81 ? 1.159 -1.455 -13.055 1.00 96.19 81 PRO A CA 1
ATOM 596 C C . PRO A 1 81 ? 0.746 -0.690 -14.319 1.00 96.19 81 PRO A C 1
ATOM 598 O O . PRO A 1 81 ? 1.399 0.271 -14.730 1.00 96.19 81 PRO A O 1
ATOM 601 N N . LYS A 1 82 ? -0.379 -1.100 -14.914 1.00 97.06 82 LYS A N 1
ATOM 602 C CA . LYS A 1 82 ? -0.955 -0.466 -16.107 1.00 97.06 82 LYS A CA 1
ATOM 603 C C . LYS A 1 82 ? -1.945 0.623 -15.725 1.00 97.06 82 LYS A C 1
ATOM 605 O O . LYS A 1 82 ? -2.772 0.420 -14.834 1.00 97.06 82 LYS A O 1
ATOM 610 N N . ASN A 1 83 ? -1.890 1.751 -16.426 1.00 98.06 83 ASN A N 1
ATOM 611 C CA . ASN A 1 83 ? -2.821 2.844 -16.191 1.00 98.06 83 ASN A CA 1
ATOM 612 C C . ASN A 1 83 ? -4.229 2.440 -16.678 1.00 98.06 83 ASN A C 1
ATOM 614 O O . ASN A 1 83 ? -4.378 2.021 -17.827 1.00 98.06 83 ASN A O 1
ATOM 618 N N . PRO A 1 84 ? -5.270 2.550 -15.830 1.00 97.75 84 PRO A N 1
ATOM 619 C CA . PRO A 1 84 ? -6.619 2.106 -16.179 1.00 97.75 84 PRO A CA 1
ATOM 620 C C . PRO A 1 84 ? -7.293 2.961 -17.262 1.00 97.75 84 PRO A C 1
ATOM 622 O O . PRO A 1 84 ? -8.262 2.509 -17.866 1.00 97.75 84 PRO A O 1
ATOM 625 N N . HIS A 1 85 ? -6.812 4.182 -17.507 1.00 98.06 85 HIS A N 1
ATOM 626 C CA . HIS A 1 85 ? -7.322 5.058 -18.563 1.00 98.06 85 HIS A CA 1
ATOM 627 C C . HIS A 1 85 ? -6.635 4.826 -19.915 1.00 98.06 85 HIS A C 1
ATOM 629 O O . HIS A 1 85 ? -7.269 5.023 -20.948 1.00 98.06 85 HIS A O 1
ATOM 635 N N . ASP A 1 86 ? -5.359 4.429 -19.914 1.00 98.00 86 ASP A N 1
ATOM 636 C CA . ASP A 1 86 ? -4.566 4.153 -21.118 1.00 98.00 86 ASP A CA 1
ATOM 637 C C . ASP A 1 86 ? -3.418 3.180 -20.773 1.00 98.00 86 ASP A C 1
ATOM 639 O O . ASP A 1 86 ? -2.428 3.608 -20.175 1.00 98.00 86 ASP A O 1
ATOM 643 N N . PRO A 1 87 ? -3.520 1.883 -21.126 1.00 96.75 87 PRO A N 1
ATOM 644 C CA . PRO A 1 87 ? -2.520 0.873 -20.772 1.00 96.75 87 PRO A CA 1
ATOM 645 C C . PRO A 1 87 ? -1.107 1.125 -21.314 1.00 96.75 87 PRO A C 1
ATOM 647 O O . PRO A 1 87 ? -0.165 0.539 -20.782 1.00 96.75 87 PRO A O 1
ATOM 650 N N . GLU A 1 88 ? -0.954 1.984 -22.327 1.00 96.50 88 GLU A N 1
ATOM 651 C CA . GLU A 1 88 ? 0.345 2.366 -22.900 1.00 96.50 88 GLU A CA 1
ATOM 652 C C . GLU A 1 88 ? 1.008 3.523 -22.129 1.00 96.50 88 GLU A C 1
ATOM 654 O O . GLU A 1 88 ? 2.121 3.948 -22.448 1.00 96.50 88 GLU A O 1
ATOM 659 N N . ARG A 1 89 ? 0.342 4.058 -21.095 1.00 96.88 89 ARG A N 1
ATOM 660 C CA . ARG A 1 89 ? 0.849 5.140 -20.240 1.00 96.88 89 ARG A CA 1
ATOM 661 C C . ARG A 1 89 ? 1.159 4.663 -18.827 1.00 96.88 89 ARG A C 1
ATOM 663 O O . ARG A 1 89 ? 0.584 3.714 -18.301 1.00 96.88 89 ARG A O 1
ATOM 670 N N . SER A 1 90 ? 2.053 5.405 -18.177 1.00 96.69 90 SER A N 1
ATOM 671 C CA . SER A 1 90 ? 2.379 5.229 -16.761 1.00 96.69 90 SER A CA 1
ATOM 672 C C . SER A 1 90 ? 1.181 5.530 -15.848 1.00 96.69 90 SER A C 1
ATOM 674 O O . SER A 1 90 ? 0.348 6.391 -16.149 1.00 96.69 90 SER A O 1
ATOM 676 N N . CYS A 1 91 ? 1.135 4.861 -14.691 1.00 96.31 91 CYS A N 1
ATOM 677 C CA . CYS A 1 91 ? 0.218 5.161 -13.586 1.00 96.31 91 CYS A CA 1
ATOM 678 C C . CYS A 1 91 ? 0.626 6.391 -12.746 1.00 96.31 91 CYS A C 1
ATOM 680 O O . CYS A 1 91 ? -0.034 6.682 -11.751 1.00 96.31 91 CYS A O 1
ATOM 682 N N . GLY A 1 92 ? 1.721 7.082 -13.086 1.00 96.69 92 GLY A N 1
ATOM 683 C CA . GLY A 1 92 ? 2.453 7.924 -12.133 1.00 96.69 92 GLY A CA 1
ATOM 684 C C . GLY A 1 92 ? 3.307 7.062 -11.202 1.00 96.69 92 GLY A C 1
ATOM 685 O O . GLY A 1 92 ? 3.467 5.870 -11.448 1.00 96.69 92 GLY A O 1
ATOM 686 N N . GLY A 1 93 ? 3.880 7.626 -10.145 1.00 95.00 93 GLY A N 1
ATOM 687 C CA . GLY A 1 93 ? 4.780 6.902 -9.246 1.00 95.00 93 GLY A CA 1
ATOM 688 C C . GLY A 1 93 ? 4.875 7.522 -7.869 1.00 95.00 93 GLY A C 1
ATOM 689 O O . GLY A 1 93 ? 4.180 8.491 -7.567 1.00 95.00 93 GLY A O 1
ATOM 690 N N . SER A 1 94 ? 5.681 6.860 -7.040 1.00 69.50 94 SER A N 1
ATOM 691 C CA . SER A 1 94 ? 5.145 6.120 -5.892 1.00 69.50 94 SER A CA 1
ATOM 692 C C . SER A 1 94 ? 4.123 6.867 -5.036 1.00 69.50 94 SER A C 1
ATOM 694 O O . SER A 1 94 ? 4.476 7.871 -4.382 1.00 69.50 94 SER A O 1
#

Radius of gyration: 14.43 Å; Cα contacts (8 Å, |Δi|>4): 205; chains: 1; bounding box: 33×21×38 Å

Sequence (94 aa):
MEPTKGRKGPLSGVYVSVKDCICVKGVQSAAGSRILEGYRPTFDATVVRKAKEAGASIIGKTNQDEFGFGTFSTNSGFEIPKNPHDPERSCGGS

Foldseek 3Di:
DDFPPDQAAPCAPPEDEAALCFADAQAQRQQLAPVRVPPGDNDGHPVRVVCVNRRYGYDYHDHFARNQPAFFQPRGNPDRDACPVHRVGGPTGD

Solvent-accessible surface area (backbone atoms only — not comparable to full-atom values): 5241 Å² total; per-residue (Å²): 128,83,78,73,85,79,43,81,43,96,31,49,92,38,77,40,75,37,55,23,71,58,38,40,54,75,37,72,34,31,22,26,26,64,91,31,60,86,36,52,37,94,46,54,33,72,68,53,47,50,40,44,62,27,15,33,36,75,76,50,66,38,85,31,4,33,78,54,64,46,65,40,22,73,48,30,61,73,69,68,67,63,18,93,89,44,69,94,41,66,64,40,40,83

Nearest PDB structures (foldseek):
  3kfu-assembly1_H  TM=9.906E-01  e=1.317E-07  Thermus thermophilus HB8
  2df4-assembly1_A  TM=9.814E-01  e=1.645E-06  Staphylococcus aureus
  4wj3-assembly2_D  TM=9.499E-01  e=2.132E-06  Pseudomonas aeruginosa PAO1
  4n0h-assembly1_A  TM=8.817E-01  e=1.755E-06  Saccharomyces cerevisiae S288C
  4n0i-assembly1_A  TM=8.724E-01  e=1.645E-06  Saccharomyces cerevisiae S288C

Mean predicted aligned error: 3.97 Å

Secondary structure (DSSP, 8-state):
--------STTTT-EEEEETTS--TTS---TTSGGGTT---SS--HHHHHHHHTT-EEEEEEP-SGGG--SSS---SS-PPPPSS-TTS-----

pLDDT: mean 93.48, std 11.69, range [47.88, 98.75]